Protein AF-A0A7K4F6Y2-F1 (afdb_monomer_lite)

Structure (mmCIF, N/CA/C/O backbone):
data_AF-A0A7K4F6Y2-F1
#
_entry.id   AF-A0A7K4F6Y2-F1
#
loop_
_atom_site.group_PDB
_atom_site.id
_atom_site.type_symbol
_atom_site.label_atom_id
_atom_site.label_alt_id
_atom_site.label_comp_id
_atom_site.label_asym_id
_atom_site.label_entity_id
_atom_site.label_seq_id
_atom_site.pdbx_PDB_ins_code
_atom_site.Cartn_x
_atom_site.Cartn_y
_atom_site.Cartn_z
_atom_site.occupancy
_atom_site.B_iso_or_equiv
_atom_site.auth_seq_id
_atom_site.auth_comp_id
_atom_site.auth_asym_id
_atom_site.auth_atom_id
_atom_site.pdbx_PDB_model_num
ATOM 1 N N . LEU A 1 1 ? -11.349 -0.542 4.193 1.00 86.88 1 LEU A N 1
ATOM 2 C CA . LEU A 1 1 ? -10.216 -1.093 4.989 1.00 86.88 1 LEU A CA 1
ATOM 3 C C . LEU A 1 1 ? -9.630 0.011 5.852 1.00 86.88 1 LEU A C 1
ATOM 5 O O . LEU A 1 1 ? -9.765 1.168 5.478 1.00 86.88 1 LEU A O 1
ATOM 9 N N . ILE A 1 2 ? -8.967 -0.334 6.948 1.00 88.69 2 ILE A N 1
ATOM 10 C CA . ILE A 1 2 ? -8.146 0.573 7.745 1.00 88.69 2 ILE A CA 1
ATOM 11 C C . ILE A 1 2 ? -6.699 0.088 7.724 1.00 88.69 2 ILE A C 1
ATOM 13 O O . ILE A 1 2 ? -6.475 -1.099 7.924 1.00 88.69 2 ILE A O 1
ATOM 17 N N . GLU A 1 3 ? -5.739 0.997 7.533 1.00 89.25 3 GLU A N 1
ATOM 18 C CA . GLU A 1 3 ? -4.327 0.765 7.867 1.00 89.25 3 GLU A CA 1
ATOM 19 C C . GLU A 1 3 ? -3.977 1.457 9.179 1.00 89.25 3 GLU A C 1
ATOM 21 O O . GLU A 1 3 ? -4.053 2.683 9.263 1.00 89.25 3 GLU A O 1
ATOM 26 N N . HIS A 1 4 ? -3.540 0.693 10.179 1.00 91.31 4 HIS A N 1
ATOM 27 C CA . HIS A 1 4 ? -3.043 1.245 11.437 1.00 91.31 4 HIS A CA 1
ATOM 28 C C . HIS A 1 4 ? -1.563 1.632 11.316 1.00 91.31 4 HIS A C 1
ATOM 30 O O . HIS A 1 4 ? -0.693 0.762 11.265 1.00 91.31 4 HIS A O 1
ATOM 36 N N . TYR A 1 5 ? -1.256 2.931 11.351 1.00 90.56 5 TYR A N 1
ATOM 37 C CA . TYR A 1 5 ? 0.093 3.450 11.098 1.00 90.56 5 TYR A CA 1
ATOM 38 C C . TYR A 1 5 ? 1.154 2.913 12.061 1.00 90.56 5 TYR A C 1
ATOM 40 O O . TYR A 1 5 ? 2.289 2.691 11.651 1.00 90.56 5 TYR A O 1
ATOM 48 N N . SER A 1 6 ? 0.803 2.641 13.324 1.00 90.06 6 SER A N 1
ATOM 49 C CA . SER A 1 6 ? 1.782 2.140 14.300 1.00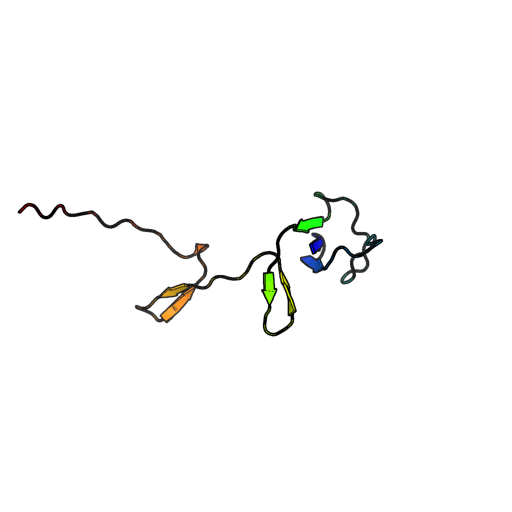 90.06 6 SER A CA 1
ATOM 50 C C . SER A 1 6 ? 2.320 0.743 13.971 1.00 90.06 6 SER A C 1
ATOM 52 O O . SER A 1 6 ? 3.365 0.381 14.506 1.00 90.06 6 SER A O 1
ATOM 54 N N . CYS A 1 7 ? 1.605 -0.076 13.195 1.00 88.88 7 CYS A N 1
ATOM 55 C CA . CYS A 1 7 ? 2.001 -1.470 12.940 1.00 88.88 7 CYS A CA 1
ATOM 56 C C . CYS A 1 7 ? 1.836 -1.925 11.483 1.00 88.88 7 CYS A C 1
ATOM 58 O O . CYS A 1 7 ? 2.125 -3.084 11.170 1.00 88.88 7 CYS A O 1
ATOM 60 N N . GLY A 1 8 ? 1.353 -1.033 10.615 1.00 86.38 8 GLY A N 1
ATOM 61 C CA . GLY A 1 8 ? 1.127 -1.272 9.192 1.00 86.38 8 GLY A CA 1
ATOM 62 C C . GLY A 1 8 ? 0.025 -2.284 8.880 1.00 86.38 8 GLY A C 1
ATOM 63 O O . GLY A 1 8 ? -0.091 -2.703 7.736 1.00 86.38 8 GLY A O 1
ATOM 64 N N . GLU A 1 9 ? -0.757 -2.728 9.870 1.00 87.50 9 GLU A N 1
ATOM 65 C CA . GLU A 1 9 ? -1.802 -3.724 9.624 1.00 87.50 9 GLU A CA 1
ATOM 66 C C . GLU A 1 9 ? -2.950 -3.130 8.829 1.00 87.50 9 GLU A C 1
ATOM 68 O O . GLU A 1 9 ? -3.491 -2.094 9.227 1.00 87.50 9 GLU A O 1
ATOM 73 N N . VAL A 1 10 ? -3.356 -3.832 7.771 1.00 86.56 10 VAL A N 1
ATOM 74 C CA . VAL A 1 10 ? -4.515 -3.493 6.950 1.00 86.56 10 VAL A CA 1
ATOM 75 C C . VAL A 1 10 ? -5.640 -4.483 7.234 1.00 86.56 10 VAL A C 1
ATOM 77 O O . VAL A 1 10 ? -5.477 -5.676 7.026 1.00 86.56 10 VAL A O 1
ATOM 80 N N . TYR A 1 11 ? -6.789 -4.002 7.703 1.00 83.75 11 TYR A N 1
ATOM 81 C CA . TYR A 1 11 ? -7.914 -4.870 8.070 1.00 83.75 11 TYR A CA 1
ATOM 82 C C . TYR A 1 11 ? -9.270 -4.188 7.849 1.00 83.75 11 TYR A C 1
ATOM 84 O O . TYR A 1 11 ? -9.346 -2.963 7.702 1.00 83.75 11 TYR A O 1
ATOM 92 N N . PRO A 1 12 ? -10.375 -4.945 7.740 1.00 82.81 12 PRO A N 1
ATOM 93 C CA . PRO A 1 12 ? -11.694 -4.363 7.534 1.00 82.81 12 PRO A CA 1
ATOM 94 C C . PRO A 1 12 ? -12.139 -3.551 8.753 1.00 82.81 12 PRO A C 1
ATOM 96 O O . PRO A 1 12 ? -11.930 -3.941 9.898 1.00 82.81 12 PRO A O 1
ATOM 99 N N . LYS A 1 13 ? -12.779 -2.411 8.489 1.00 79.88 13 LYS A N 1
ATOM 100 C CA . LYS A 1 13 ? -13.444 -1.600 9.508 1.00 79.88 13 LYS A CA 1
ATOM 101 C C . LYS A 1 13 ? -14.796 -2.243 9.808 1.00 79.88 13 LYS A C 1
ATOM 103 O O . LYS A 1 13 ? -15.798 -1.845 9.222 1.00 79.88 13 LYS A O 1
ATOM 108 N N . GLU A 1 14 ? -14.818 -3.278 10.639 1.00 71.50 14 GLU 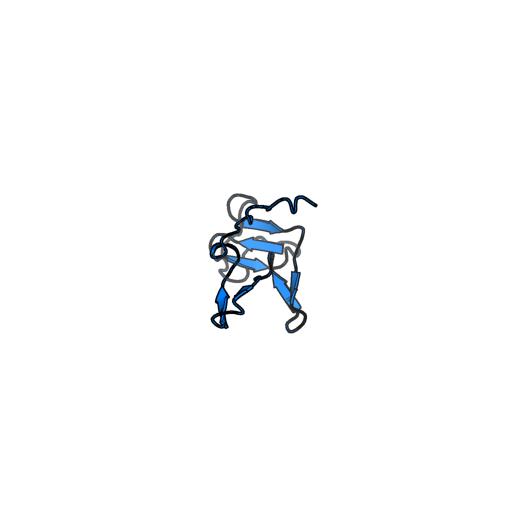A N 1
ATOM 109 C CA . GLU A 1 14 ? -16.072 -3.915 11.061 1.00 71.50 14 GLU A CA 1
ATOM 110 C C . GLU A 1 14 ? -16.498 -3.388 12.434 1.00 71.50 14 GLU A C 1
ATOM 112 O O . GLU A 1 14 ? -15.703 -3.376 13.372 1.00 71.50 14 GLU A O 1
ATOM 117 N N . GLY A 1 15 ? -17.755 -2.951 12.562 1.00 66.62 15 GLY A N 1
ATOM 118 C CA . GLY A 1 15 ? -18.374 -2.627 13.852 1.00 66.62 15 GLY A CA 1
ATOM 119 C C . GLY A 1 15 ? -17.563 -1.680 14.749 1.00 66.62 15 GLY A C 1
ATOM 120 O O . GLY A 1 15 ? -17.090 -0.640 14.307 1.00 66.62 15 GLY A O 1
ATOM 121 N N . ASN A 1 16 ? -17.452 -2.003 16.038 1.00 63.19 16 ASN A N 1
ATOM 122 C CA . ASN A 1 16 ? -16.794 -1.176 17.053 1.00 63.19 16 ASN A CA 1
ATOM 123 C C . ASN A 1 16 ? -15.272 -1.470 17.093 1.00 63.19 16 ASN A C 1
ATOM 125 O O . ASN A 1 16 ? -14.808 -2.266 17.904 1.00 63.19 16 ASN A O 1
ATOM 129 N N . TYR A 1 17 ? -14.490 -0.863 16.192 1.00 74.31 17 TYR A N 1
ATOM 130 C CA . TYR A 1 17 ? -13.068 -1.180 15.928 1.00 74.31 17 TYR A CA 1
ATOM 131 C C . TYR A 1 17 ? -12.061 -0.370 16.779 1.00 74.31 17 TYR A C 1
ATOM 133 O O . TYR A 1 17 ? -11.024 0.079 16.293 1.00 74.31 17 TYR A O 1
ATOM 141 N N . ASN A 1 18 ? -12.319 -0.189 18.076 1.00 84.69 18 ASN A N 1
ATOM 142 C CA . ASN A 1 18 ? -11.463 0.645 18.939 1.00 84.69 18 ASN A CA 1
ATOM 143 C C . ASN A 1 18 ? -10.012 0.148 19.076 1.00 84.69 18 ASN A C 1
ATOM 145 O O . ASN A 1 18 ? -9.151 0.907 19.526 1.00 84.69 18 ASN A O 1
ATOM 149 N N . THR A 1 19 ? -9.727 -1.101 18.703 1.00 89.31 19 THR A N 1
ATOM 150 C CA . THR A 1 19 ? -8.445 -1.768 18.943 1.00 89.31 19 THR A CA 1
ATOM 151 C C . THR A 1 19 ? -7.950 -2.482 17.689 1.00 89.31 19 THR A C 1
ATOM 153 O O . THR A 1 19 ? -8.717 -3.149 16.998 1.00 89.31 19 THR A O 1
ATOM 156 N N . CYS A 1 20 ? -6.654 -2.363 17.397 1.00 88.38 20 CYS A N 1
ATOM 157 C CA . CYS A 1 20 ? -6.044 -3.030 16.252 1.00 88.38 20 CYS A CA 1
ATOM 158 C C . CYS A 1 20 ? -5.869 -4.538 16.506 1.00 88.38 20 CYS A C 1
ATOM 160 O O . CYS A 1 20 ? -5.247 -4.891 17.509 1.00 88.38 20 CYS A O 1
ATOM 162 N N . PRO A 1 21 ? -6.308 -5.423 15.590 1.00 87.31 21 PRO A N 1
ATOM 163 C CA . PRO A 1 21 ? -6.271 -6.873 15.789 1.00 87.31 21 PRO A CA 1
ATOM 164 C C . PRO A 1 21 ? -4.850 -7.458 15.814 1.00 87.31 21 PRO A C 1
ATOM 166 O O . PRO A 1 21 ? -4.636 -8.510 16.403 1.00 87.31 21 PRO A O 1
ATOM 169 N N . LYS A 1 22 ? -3.862 -6.782 15.208 1.00 88.06 22 LYS A N 1
ATOM 170 C CA . LYS A 1 22 ? -2.463 -7.245 15.199 1.00 88.06 22 LYS A CA 1
ATOM 171 C C . LYS A 1 22 ? -1.702 -6.875 16.463 1.00 88.06 22 LYS A C 1
ATOM 173 O O . LYS A 1 22 ? -0.962 -7.687 17.003 1.00 88.06 22 LYS A O 1
ATOM 178 N N . CYS A 1 23 ? -1.801 -5.617 16.891 1.00 90.69 23 CYS A N 1
ATOM 179 C CA . CYS A 1 23 ? -0.953 -5.088 17.962 1.00 90.69 23 CYS A CA 1
ATOM 180 C C . CYS A 1 23 ? -1.701 -4.811 19.269 1.00 90.69 23 CYS A C 1
ATOM 182 O O . CYS A 1 23 ? -1.069 -4.390 20.234 1.00 90.69 23 CYS A O 1
ATOM 184 N N . ASN A 1 24 ? -3.023 -5.012 19.300 1.00 89.19 24 ASN A N 1
ATOM 185 C CA . ASN A 1 24 ? -3.902 -4.787 20.452 1.00 89.19 24 ASN A CA 1
ATOM 186 C C . ASN A 1 24 ? -3.835 -3.372 21.057 1.00 89.19 24 ASN A C 1
ATOM 188 O O . ASN A 1 24 ? -4.274 -3.146 22.182 1.00 89.19 24 ASN A O 1
ATOM 192 N N . LYS A 1 25 ? -3.320 -2.390 20.308 1.00 89.94 25 LYS A N 1
ATOM 193 C CA . LYS A 1 25 ? -3.334 -0.975 20.702 1.00 89.94 25 LYS A CA 1
ATOM 194 C C . LYS A 1 25 ? -4.627 -0.307 20.256 1.00 89.94 25 LYS A C 1
ATOM 196 O O . LYS A 1 25 ? -5.207 -0.695 19.239 1.00 89.94 25 LYS A O 1
ATOM 201 N N . GLN A 1 26 ? -5.043 0.726 20.986 1.00 91.12 26 GLN A N 1
ATOM 202 C CA . GLN A 1 26 ? -6.143 1.577 20.544 1.00 91.12 26 GLN A CA 1
ATOM 203 C C . GLN A 1 26 ? -5.818 2.218 19.197 1.00 91.12 26 GLN A C 1
ATOM 205 O O . GLN A 1 26 ? -4.713 2.721 18.994 1.00 91.12 26 GLN A O 1
ATOM 210 N N . ILE A 1 27 ? -6.797 2.211 18.296 1.00 88.38 27 ILE A N 1
ATOM 211 C CA . ILE A 1 27 ? -6.619 2.753 16.950 1.00 88.38 27 ILE A CA 1
ATOM 212 C C . ILE A 1 27 ? -6.577 4.288 16.965 1.00 88.38 27 ILE A C 1
ATOM 214 O O . ILE A 1 27 ? -5.908 4.888 16.138 1.00 88.38 27 ILE A O 1
ATOM 218 N N . GLY A 1 28 ? -7.263 4.931 17.918 1.00 88.38 28 GLY A N 1
ATOM 219 C CA . GLY A 1 28 ? -7.395 6.386 18.048 1.00 88.38 28 GLY A CA 1
ATOM 220 C C . GLY A 1 28 ? -8.090 7.058 16.858 1.00 88.38 28 GLY A C 1
ATOM 221 O O . GLY A 1 28 ? -9.161 6.614 16.454 1.00 88.38 28 GLY A O 1
ATOM 222 N N . SER A 1 29 ? -7.523 8.149 16.332 1.00 88.31 29 SER A N 1
ATOM 223 C CA . SER A 1 29 ? -8.207 9.036 15.372 1.00 88.31 29 SER A CA 1
ATOM 224 C C . SER A 1 29 ? -7.784 8.811 13.918 1.00 88.31 29 SER A C 1
ATOM 226 O O . SER A 1 29 ? -6.602 8.603 13.623 1.00 88.31 29 SER A O 1
ATOM 228 N N . VAL A 1 30 ? -8.752 8.919 13.000 1.00 88.44 30 VAL A N 1
ATOM 229 C CA . VAL A 1 30 ? -8.518 8.862 11.548 1.00 88.44 30 VAL A CA 1
ATOM 230 C C . VAL A 1 30 ? -7.584 9.992 11.105 1.00 88.44 30 VAL A C 1
ATOM 232 O O . VAL A 1 30 ? -7.628 11.097 11.640 1.00 88.44 30 VAL A O 1
ATOM 235 N N . GLY A 1 31 ? -6.705 9.715 10.145 1.00 86.31 31 GLY A N 1
ATOM 236 C CA . GLY A 1 31 ? -5.711 10.655 9.624 1.00 86.31 31 GLY A CA 1
ATOM 237 C C . GLY A 1 31 ? -4.458 10.796 10.493 1.00 86.31 31 GLY A C 1
ATOM 238 O O . GLY A 1 31 ? -3.385 11.039 9.947 1.00 86.31 31 GLY A O 1
ATOM 239 N N . THR A 1 32 ? -4.558 10.589 11.811 1.00 88.38 32 THR A N 1
ATOM 240 C CA . THR A 1 32 ? -3.409 10.660 12.736 1.00 88.38 32 THR A CA 1
ATOM 241 C C . THR A 1 32 ? -2.813 9.291 13.016 1.00 88.38 32 THR A C 1
ATOM 243 O O . THR A 1 32 ? -1.601 9.118 12.937 1.00 88.38 32 THR A O 1
ATOM 246 N N . ASN A 1 33 ? -3.660 8.315 13.331 1.00 89.50 33 ASN A N 1
ATOM 247 C CA . ASN A 1 33 ? -3.211 7.001 13.782 1.00 89.50 33 ASN A CA 1
ATOM 248 C C . ASN A 1 33 ? -3.502 5.908 12.758 1.00 89.50 33 ASN A C 1
ATOM 250 O O . ASN A 1 33 ? -2.867 4.854 12.764 1.00 89.50 33 ASN A O 1
ATOM 254 N N . TYR A 1 34 ? -4.470 6.148 11.883 1.00 90.75 34 TYR A N 1
ATOM 255 C CA . TYR A 1 34 ? -4.836 5.226 10.829 1.00 90.75 34 TYR A CA 1
ATOM 256 C C . TYR A 1 34 ? -5.407 5.973 9.627 1.00 90.75 34 TYR A C 1
ATOM 258 O O . TYR A 1 34 ? -5.877 7.104 9.759 1.00 90.75 34 TYR A O 1
ATOM 266 N N . ARG A 1 35 ? -5.416 5.330 8.459 1.00 89.56 35 ARG A N 1
ATOM 267 C CA . ARG A 1 35 ? -6.192 5.796 7.298 1.00 89.56 35 ARG A CA 1
ATOM 268 C C . ARG A 1 35 ? -7.244 4.793 6.891 1.00 89.56 35 ARG A C 1
ATOM 270 O O . ARG A 1 35 ? -7.075 3.593 7.091 1.00 89.56 35 ARG A O 1
ATOM 277 N N . GLU A 1 36 ? -8.300 5.307 6.281 1.00 88.75 36 GLU A N 1
ATOM 278 C CA . GLU A 1 36 ? -9.348 4.508 5.662 1.00 88.75 36 GLU A CA 1
ATOM 279 C C . GLU A 1 36 ? -9.121 4.425 4.156 1.00 88.75 36 GLU A C 1
ATOM 281 O O . GLU A 1 36 ? -8.759 5.408 3.511 1.00 88.75 36 GLU A O 1
ATOM 286 N N . PHE A 1 37 ? -9.365 3.246 3.601 1.00 84.81 37 PHE A N 1
ATOM 287 C CA . PHE A 1 37 ? -9.398 3.017 2.164 1.00 84.81 37 PHE A CA 1
ATOM 288 C C . PHE A 1 37 ? -10.828 2.719 1.742 1.00 84.81 37 PHE A C 1
ATOM 290 O O . PHE A 1 37 ? -11.418 1.733 2.212 1.00 84.81 37 PHE A O 1
ATOM 297 N N . SER A 1 38 ? -11.349 3.565 0.854 1.00 80.75 38 SER A N 1
ATOM 298 C CA . SER A 1 38 ? -12.612 3.361 0.141 1.00 80.75 38 SER A CA 1
ATOM 299 C C . SER A 1 38 ? -12.490 2.278 -0.927 1.00 80.75 38 SER A C 1
ATOM 301 O O . SER A 1 38 ? -13.438 1.538 -1.162 1.00 80.75 38 SER A O 1
ATOM 303 N N . GLU A 1 39 ? -11.311 2.158 -1.532 1.00 84.81 39 GLU A N 1
ATOM 304 C CA . GLU A 1 39 ? -11.020 1.223 -2.613 1.00 84.81 39 GLU A CA 1
ATOM 305 C C . GLU A 1 39 ? -9.921 0.258 -2.181 1.00 84.81 39 GLU A C 1
ATOM 307 O O . GLU A 1 39 ? -8.962 0.632 -1.500 1.00 84.81 39 GLU A O 1
ATOM 312 N N . TYR A 1 40 ? -10.081 -1.007 -2.549 1.00 86.00 40 TYR A N 1
ATOM 313 C CA . TYR A 1 40 ? -9.119 -2.052 -2.250 1.00 86.00 40 TYR A CA 1
ATOM 314 C C . TYR A 1 40 ? -9.189 -3.154 -3.296 1.00 86.00 40 TYR A C 1
ATOM 316 O O . TYR A 1 40 ? -10.204 -3.358 -3.960 1.00 86.00 40 TYR A O 1
ATOM 324 N N . TYR A 1 41 ? -8.090 -3.881 -3.403 1.00 88.12 41 TYR A N 1
ATOM 325 C CA . TYR A 1 41 ? -7.947 -5.054 -4.241 1.00 88.12 41 TYR A CA 1
ATOM 326 C C . TYR A 1 41 ? -8.105 -6.303 -3.379 1.00 88.12 41 TYR A C 1
ATOM 328 O O . TYR A 1 41 ? -7.813 -6.279 -2.181 1.00 88.12 41 TYR A O 1
ATOM 336 N N . VAL A 1 42 ? -8.571 -7.386 -3.995 1.00 89.12 42 VAL A N 1
ATOM 337 C CA . VAL A 1 42 ? -8.720 -8.696 -3.357 1.00 89.12 42 VAL A CA 1
ATOM 338 C C . VAL A 1 42 ? -7.844 -9.689 -4.110 1.00 89.12 42 VAL A C 1
ATOM 340 O O . VAL A 1 42 ? -7.953 -9.807 -5.330 1.00 89.12 42 VAL A O 1
ATOM 343 N N . CYS A 1 43 ? -6.961 -10.388 -3.398 1.00 90.06 43 CYS A N 1
ATOM 344 C CA . CYS A 1 43 ? -6.144 -11.447 -3.980 1.00 90.06 43 CYS A CA 1
ATOM 345 C C . CYS A 1 43 ? -7.050 -12.607 -4.394 1.00 90.06 43 CYS A C 1
ATOM 347 O O . CYS A 1 43 ? -7.713 -13.195 -3.545 1.00 90.06 43 CYS A O 1
ATOM 349 N N . SER A 1 44 ? -7.048 -12.988 -5.671 1.00 93.88 44 SER A N 1
ATOM 350 C CA . SER A 1 44 ? -7.866 -14.108 -6.156 1.00 93.88 44 SER A CA 1
ATOM 351 C C . SER A 1 44 ? -7.460 -15.463 -5.565 1.00 93.88 44 SER A C 1
ATOM 353 O O . SER A 1 44 ? -8.277 -16.378 -5.533 1.00 93.88 44 SER A O 1
ATOM 355 N N . SER A 1 45 ? -6.220 -15.599 -5.086 1.00 96.00 45 SER A N 1
ATOM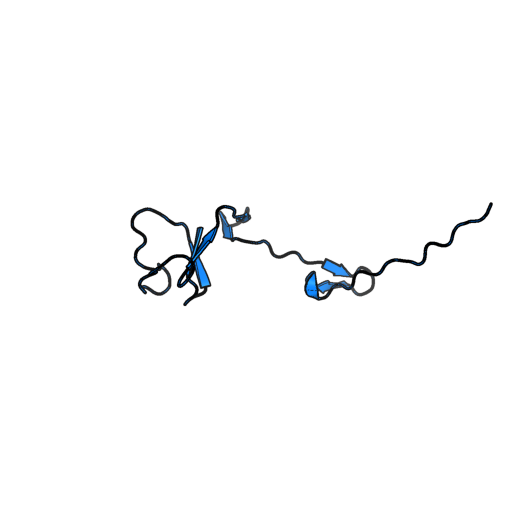 356 C CA . SER A 1 45 ? -5.698 -16.860 -4.547 1.00 96.00 45 SER A CA 1
ATOM 357 C C . SER A 1 45 ? -5.954 -17.042 -3.049 1.00 96.00 45 SER A C 1
ATOM 359 O O . SER A 1 45 ? -6.181 -18.166 -2.612 1.00 96.00 45 SER A O 1
ATOM 361 N N . CYS A 1 46 ? -5.896 -15.971 -2.245 1.00 92.75 46 CYS A N 1
ATOM 362 C CA . CYS A 1 46 ? -6.044 -16.053 -0.781 1.00 92.75 46 CYS A CA 1
ATOM 363 C C . CYS A 1 46 ? -7.175 -15.190 -0.200 1.00 92.75 46 CYS A C 1
ATOM 365 O O . CYS A 1 46 ? -7.375 -15.200 1.010 1.00 92.75 46 CYS A O 1
ATOM 367 N N . ASN A 1 47 ? -7.909 -14.447 -1.035 1.00 87.88 47 ASN A N 1
ATOM 368 C CA . ASN A 1 47 ? -8.947 -13.482 -0.649 1.00 87.88 47 ASN A CA 1
ATOM 369 C C . ASN A 1 47 ? -8.485 -12.355 0.288 1.00 87.88 47 ASN A C 1
ATOM 371 O O . ASN A 1 47 ? -9.316 -11.614 0.822 1.00 87.88 47 ASN A O 1
ATOM 375 N N . ASP A 1 48 ? -7.174 -12.191 0.462 1.00 85.12 48 ASP A N 1
ATOM 376 C CA . ASP A 1 48 ? -6.629 -11.108 1.265 1.00 85.12 48 ASP A CA 1
ATOM 37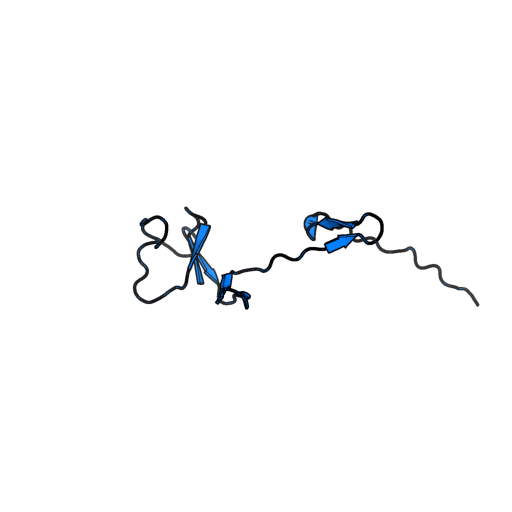7 C C . ASP A 1 48 ? -6.838 -9.753 0.579 1.00 85.12 48 ASP A C 1
ATOM 379 O O . ASP A 1 48 ? -6.917 -9.665 -0.653 1.00 85.12 48 ASP A O 1
ATOM 383 N N . ARG A 1 49 ? -6.961 -8.694 1.378 1.00 85.38 49 ARG A N 1
ATOM 384 C CA . ARG A 1 49 ? -7.355 -7.366 0.908 1.00 85.38 49 ARG A CA 1
ATOM 385 C C . ARG A 1 49 ? -6.229 -6.362 1.097 1.00 85.38 49 ARG A C 1
ATOM 387 O O . ARG A 1 49 ? -5.699 -6.214 2.191 1.00 85.38 49 ARG A O 1
ATOM 394 N N . PHE A 1 50 ? -5.928 -5.594 0.057 1.00 85.44 50 PHE A N 1
ATOM 395 C CA . PHE A 1 50 ? -4.817 -4.645 0.086 1.00 85.44 50 PHE A CA 1
ATOM 396 C C . PHE A 1 50 ? -5.138 -3.359 -0.683 1.00 85.44 50 PHE A C 1
ATOM 398 O O . PHE A 1 50 ? -5.919 -3.372 -1.636 1.00 85.44 50 PHE A O 1
ATOM 405 N N . PRO A 1 51 ? -4.552 -2.218 -0.285 1.00 82.50 51 PRO A N 1
ATOM 406 C CA . PRO A 1 51 ? -4.912 -0.921 -0.853 1.00 82.50 51 PRO A CA 1
ATOM 407 C C . PRO A 1 51 ? -4.301 -0.672 -2.236 1.00 82.50 51 PRO A C 1
ATOM 409 O O . PRO A 1 51 ? -4.820 0.135 -3.002 1.00 82.50 51 PRO A O 1
ATOM 412 N N . ARG A 1 52 ? -3.186 -1.334 -2.568 1.00 84.19 52 ARG A N 1
ATOM 413 C CA . ARG A 1 52 ? -2.486 -1.151 -3.844 1.00 84.19 52 ARG A CA 1
ATOM 414 C C . ARG A 1 52 ? -1.778 -2.442 -4.272 1.00 84.19 52 ARG A C 1
ATOM 416 O O . ARG A 1 52 ? -1.070 -3.010 -3.442 1.00 84.19 52 ARG A O 1
ATOM 423 N N . PRO A 1 53 ? -1.918 -2.887 -5.534 1.00 88.62 53 PRO A N 1
ATOM 424 C CA . PRO A 1 53 ? -1.159 -4.014 -6.060 1.00 88.62 53 PRO A CA 1
ATOM 425 C C . PRO A 1 53 ? 0.311 -3.643 -6.270 1.00 88.62 53 PRO A C 1
ATOM 427 O O . PRO A 1 53 ? 0.653 -2.479 -6.502 1.00 88.62 53 PRO A O 1
ATOM 430 N N . LEU A 1 54 ? 1.181 -4.650 -6.238 1.00 88.19 54 LEU A N 1
ATOM 431 C CA . LEU A 1 54 ? 2.548 -4.508 -6.718 1.00 88.19 54 LEU A CA 1
ATOM 432 C C . LEU A 1 54 ? 2.556 -4.686 -8.241 1.00 88.19 54 LEU A C 1
ATOM 434 O O . LEU A 1 54 ? 2.146 -5.729 -8.740 1.00 88.19 54 LEU A O 1
ATOM 438 N N . ASN A 1 55 ? 3.024 -3.667 -8.964 1.00 90.75 55 ASN A N 1
ATOM 439 C CA . ASN A 1 55 ? 3.257 -3.747 -10.404 1.00 90.75 55 ASN A CA 1
ATOM 440 C C . ASN A 1 55 ? 4.751 -3.948 -10.655 1.00 90.75 55 ASN A C 1
ATOM 442 O O . ASN A 1 55 ? 5.566 -3.098 -10.279 1.00 90.75 55 ASN A O 1
ATOM 446 N N . GLU A 1 56 ? 5.093 -5.049 -11.310 1.00 93.62 56 GLU A N 1
ATOM 447 C CA . GLU A 1 56 ? 6.459 -5.378 -11.706 1.00 93.62 56 GLU A CA 1
ATOM 448 C C . GLU A 1 56 ? 6.629 -5.217 -13.220 1.00 93.62 56 GLU A C 1
ATOM 450 O O . GLU A 1 56 ? 5.736 -5.523 -14.010 1.00 93.62 56 GLU A O 1
ATOM 455 N N . PHE A 1 57 ? 7.793 -4.720 -13.622 1.00 93.56 57 PHE A N 1
ATOM 456 C CA . PHE A 1 57 ? 8.202 -4.515 -15.004 1.00 93.56 57 PHE A CA 1
ATOM 457 C C . PHE A 1 57 ? 9.362 -5.448 -15.311 1.00 93.56 57 PHE A C 1
ATOM 459 O O . PHE A 1 57 ? 10.269 -5.595 -14.495 1.00 93.56 57 PHE A O 1
ATOM 466 N N . ALA A 1 58 ? 9.360 -6.035 -16.504 1.00 95.25 58 ALA A N 1
ATOM 467 C CA . ALA A 1 58 ? 10.437 -6.894 -16.973 1.00 95.25 58 ALA A CA 1
ATOM 468 C C . ALA A 1 58 ? 11.205 -6.223 -18.120 1.00 95.25 58 ALA A C 1
ATOM 470 O O . ALA A 1 58 ? 10.615 -5.750 -19.094 1.00 95.25 58 ALA A O 1
ATOM 471 N N . CYS A 1 59 ? 12.536 -6.198 -18.029 1.00 95.25 59 CYS A N 1
ATOM 472 C CA . CYS A 1 59 ? 13.399 -5.783 -19.130 1.00 95.25 59 CYS A CA 1
ATOM 473 C C . CYS A 1 59 ? 13.620 -6.958 -20.086 1.00 95.25 59 CYS A C 1
ATOM 475 O O . CYS A 1 59 ? 14.306 -7.914 -19.734 1.00 95.25 59 CYS A O 1
ATOM 477 N N . PHE A 1 60 ? 13.135 -6.866 -21.325 1.00 93.38 60 PHE A N 1
ATOM 478 C CA . PHE A 1 60 ? 13.363 -7.911 -22.334 1.00 93.38 60 PHE A CA 1
ATOM 479 C C . PHE A 1 60 ? 14.841 -8.119 -22.696 1.00 93.38 60 PHE A C 1
ATOM 481 O O . PHE A 1 60 ? 15.221 -9.215 -23.089 1.00 93.38 60 PHE A O 1
ATOM 488 N N . GLY A 1 61 ? 15.677 -7.084 -22.570 1.00 96.62 61 GLY A N 1
ATOM 489 C CA . GLY A 1 61 ? 17.089 -7.163 -22.952 1.00 96.62 61 GLY A CA 1
ATOM 490 C C . GLY A 1 61 ? 17.966 -7.915 -21.949 1.00 96.62 61 GLY A C 1
ATOM 491 O O . GLY A 1 61 ? 18.886 -8.614 -22.356 1.00 96.62 61 GLY A O 1
ATOM 492 N N . CYS A 1 62 ? 17.699 -7.776 -20.647 1.00 96.00 62 CYS A N 1
ATOM 493 C CA . CYS A 1 62 ? 18.525 -8.385 -19.595 1.00 96.00 62 CYS A CA 1
ATOM 494 C C . CYS A 1 62 ? 17.755 -9.291 -18.625 1.00 96.00 62 CYS A C 1
ATOM 496 O O . CYS A 1 62 ? 18.353 -9.823 -17.696 1.00 96.00 62 CYS A O 1
ATOM 498 N N . GLY A 1 63 ? 16.441 -9.445 -18.796 1.00 95.62 63 GLY A N 1
ATOM 499 C CA . GLY A 1 63 ? 15.581 -10.253 -17.927 1.00 95.62 63 GLY A CA 1
ATOM 500 C C . GLY A 1 63 ? 15.314 -9.653 -16.543 1.00 95.62 63 GLY A C 1
ATOM 501 O O . GLY A 1 63 ? 14.605 -10.263 -15.751 1.00 95.62 63 GLY A O 1
ATOM 502 N N . ASN A 1 64 ? 15.860 -8.474 -16.230 1.00 96.12 64 ASN A N 1
ATOM 503 C CA . ASN A 1 64 ? 15.704 -7.867 -14.911 1.00 96.12 64 ASN A CA 1
ATOM 504 C C . ASN A 1 64 ? 14.240 -7.504 -14.616 1.00 96.12 64 ASN A C 1
ATOM 506 O O . ASN A 1 64 ? 13.571 -6.924 -15.475 1.00 96.12 64 ASN A O 1
ATOM 510 N N . ILE A 1 65 ? 13.792 -7.773 -13.387 1.00 96.62 65 ILE A N 1
ATOM 511 C CA . ILE A 1 65 ? 12.467 -7.403 -12.872 1.00 96.62 65 ILE A CA 1
ATOM 512 C C . ILE A 1 65 ? 12.623 -6.215 -11.918 1.00 96.62 65 ILE A C 1
ATOM 514 O O . ILE A 1 65 ? 13.512 -6.200 -11.069 1.00 96.62 65 ILE A O 1
ATOM 518 N N . PHE A 1 66 ? 11.796 -5.185 -12.077 1.00 94.44 66 PHE A N 1
ATOM 519 C CA . PHE A 1 66 ? 11.890 -3.950 -11.299 1.00 94.44 66 PHE A CA 1
ATOM 520 C C . PHE A 1 66 ? 10.535 -3.252 -11.157 1.00 94.44 66 PHE A C 1
ATOM 522 O O . PHE A 1 66 ? 9.594 -3.526 -11.892 1.00 94.44 66 PHE A O 1
ATOM 529 N N . ILE A 1 67 ? 10.428 -2.324 -10.207 1.00 93.88 67 ILE A N 1
ATOM 530 C CA . ILE A 1 67 ? 9.220 -1.512 -9.994 1.00 93.88 67 ILE A CA 1
ATOM 531 C C . ILE A 1 67 ? 9.239 -0.233 -10.837 1.00 93.88 67 ILE A C 1
ATOM 533 O O . ILE A 1 67 ? 10.303 0.248 -11.223 1.00 93.88 67 ILE A O 1
ATOM 537 N N . GLU A 1 68 ? 8.070 0.387 -11.019 1.00 89.38 68 GLU A N 1
ATOM 538 C CA . GLU A 1 68 ? 7.890 1.632 -11.789 1.00 89.38 68 GLU A CA 1
ATOM 539 C C . GLU A 1 68 ? 8.907 2.728 -11.427 1.00 89.38 68 GLU A C 1
ATOM 541 O O . GLU A 1 68 ? 9.453 3.387 -12.303 1.00 89.38 68 GLU A O 1
ATOM 546 N N . LYS A 1 69 ? 9.227 2.889 -10.135 1.00 91.25 69 LYS A N 1
ATOM 547 C CA . LYS A 1 69 ? 10.169 3.911 -9.641 1.00 91.25 69 LYS A CA 1
ATOM 548 C C . LYS A 1 69 ? 11.598 3.752 -10.185 1.00 91.25 69 LYS A C 1
ATOM 550 O O . LYS A 1 69 ? 12.360 4.713 -10.182 1.00 91.25 69 LYS A O 1
ATOM 555 N N . LEU A 1 70 ? 11.969 2.545 -10.610 1.00 92.50 70 LEU A N 1
ATOM 556 C CA . LEU A 1 70 ? 13.267 2.245 -11.218 1.00 92.50 70 LEU A CA 1
ATOM 557 C C . LEU A 1 70 ? 13.222 2.331 -12.753 1.00 92.50 70 LEU A C 1
ATOM 559 O O . LEU A 1 70 ? 14.260 2.214 -13.404 1.00 92.50 70 LEU A O 1
ATOM 563 N N . ALA A 1 71 ? 12.043 2.552 -13.337 1.00 90.56 71 ALA A N 1
ATOM 564 C CA . ALA A 1 71 ? 11.878 2.782 -14.761 1.00 90.56 71 ALA A CA 1
ATOM 565 C C . ALA A 1 71 ? 12.180 4.248 -15.105 1.00 90.56 71 ALA A C 1
ATOM 567 O O . ALA A 1 71 ? 11.732 5.174 -14.430 1.00 90.56 71 ALA A O 1
ATOM 568 N N . ALA A 1 72 ? 12.899 4.471 -16.205 1.00 89.38 72 ALA A N 1
ATOM 569 C CA . ALA A 1 72 ? 13.110 5.804 -16.756 1.00 89.38 72 ALA A CA 1
ATOM 5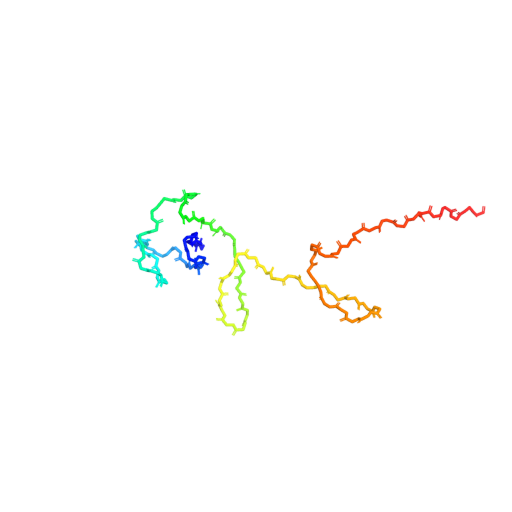70 C C . ALA A 1 72 ? 12.343 5.945 -18.072 1.00 89.38 72 ALA A C 1
ATOM 572 O O . ALA A 1 72 ? 12.728 5.361 -19.087 1.00 89.38 72 ALA A O 1
ATOM 573 N N . TRP A 1 73 ? 11.277 6.747 -18.073 1.00 86.50 73 TRP A N 1
ATOM 574 C CA . TRP A 1 73 ? 10.577 7.080 -19.308 1.00 86.50 73 TRP A CA 1
ATOM 575 C C . TRP A 1 73 ? 11.400 8.063 -20.142 1.00 86.50 73 TRP A C 1
ATOM 577 O O . TRP A 1 73 ? 11.795 9.129 -19.667 1.00 86.50 73 TRP A O 1
ATOM 587 N N . LYS A 1 74 ? 11.660 7.705 -21.400 1.00 88.31 74 LYS A N 1
ATOM 588 C CA . LYS A 1 74 ? 12.403 8.532 -22.354 1.00 88.31 74 LYS A CA 1
ATOM 589 C C . LYS A 1 74 ? 11.612 8.623 -23.654 1.00 88.31 74 LYS A C 1
ATOM 591 O O . LYS A 1 74 ? 11.165 7.607 -24.178 1.00 88.31 74 LYS A O 1
ATOM 596 N N . LYS A 1 75 ? 11.454 9.837 -24.187 1.00 85.94 75 LYS A N 1
ATOM 597 C CA . LYS A 1 75 ? 10.900 10.052 -25.532 1.00 85.94 75 LYS A CA 1
ATOM 598 C C . LYS A 1 75 ? 11.995 9.835 -26.571 1.00 85.94 75 LYS A C 1
ATOM 600 O O . LYS A 1 75 ? 13.103 10.342 -26.399 1.00 85.94 75 LYS A O 1
ATOM 605 N N . SER A 1 76 ? 11.683 9.139 -27.660 1.00 79.62 76 SER A N 1
ATOM 606 C CA . SER A 1 76 ? 12.543 9.157 -28.841 1.00 79.62 76 SER A CA 1
ATOM 607 C C . SER A 1 76 ? 12.486 10.532 -29.518 1.00 79.62 76 SER A C 1
ATOM 609 O O . SER A 1 76 ? 11.468 11.230 -29.483 1.00 79.62 76 SER A O 1
ATOM 611 N N . MET A 1 77 ? 13.592 10.932 -30.148 1.00 77.25 77 MET A N 1
ATOM 612 C CA . MET A 1 77 ? 13.569 12.021 -31.119 1.00 77.25 77 MET A CA 1
ATOM 613 C C . MET A 1 77 ? 12.766 11.542 -32.329 1.00 77.25 77 MET A C 1
ATOM 615 O O . MET A 1 77 ? 13.201 10.653 -33.056 1.00 77.25 77 MET A O 1
ATOM 619 N N . ASN A 1 78 ? 11.577 12.110 -32.526 1.00 67.75 78 ASN A N 1
ATOM 620 C CA . ASN A 1 78 ? 10.810 11.905 -33.747 1.00 67.75 78 ASN A CA 1
ATOM 621 C C . ASN A 1 78 ? 11.627 12.445 -34.928 1.00 67.75 78 ASN A C 1
ATOM 623 O O . ASN A 1 78 ? 11.764 13.660 -35.072 1.00 67.75 78 ASN A O 1
ATOM 627 N N . TYR A 1 79 ? 12.155 11.571 -35.781 1.00 66.12 79 TYR A N 1
ATOM 628 C CA . TYR A 1 79 ? 12.606 11.986 -37.104 1.00 66.12 79 TYR A CA 1
ATOM 629 C C . TYR A 1 79 ? 11.373 12.083 -38.007 1.00 66.12 79 TYR A C 1
ATOM 631 O O . TYR A 1 79 ? 10.696 11.091 -38.277 1.00 66.12 79 TYR A O 1
ATOM 639 N N . LYS A 1 80 ? 11.046 13.302 -38.455 1.00 59.94 80 LYS A N 1
ATOM 640 C CA . LYS A 1 80 ? 10.112 13.484 -39.571 1.00 59.94 80 LYS A CA 1
ATOM 641 C C . LYS A 1 80 ? 10.752 12.832 -40.793 1.00 59.94 80 LYS A C 1
ATOM 643 O O . LYS A 1 80 ? 11.760 13.328 -41.286 1.00 59.94 80 LYS A O 1
ATOM 648 N N . ILE A 1 81 ? 10.164 11.742 -41.275 1.00 66.75 81 ILE A N 1
ATOM 649 C CA . ILE A 1 81 ? 10.473 11.211 -42.602 1.00 66.75 81 ILE A CA 1
ATOM 650 C C . ILE A 1 81 ? 9.964 12.266 -43.596 1.00 66.75 81 ILE A C 1
ATOM 652 O O . ILE A 1 81 ? 8.755 12.389 -43.797 1.00 66.75 81 ILE A O 1
ATOM 656 N N . GLN A 1 82 ? 10.859 13.100 -44.132 1.00 53.97 82 GLN A N 1
ATOM 657 C CA . GLN A 1 82 ? 10.539 13.925 -45.298 1.00 53.97 82 GLN A CA 1
ATOM 658 C C . GLN A 1 82 ? 10.445 12.985 -46.503 1.00 53.97 82 GLN A C 1
ATOM 660 O O . GLN A 1 82 ? 11.371 12.218 -46.760 1.00 53.97 82 GLN A O 1
ATOM 665 N N . ARG A 1 83 ? 9.274 12.988 -47.145 1.00 53.69 83 ARG A N 1
ATOM 666 C CA . ARG A 1 83 ? 8.985 12.274 -48.392 1.00 53.69 83 ARG A CA 1
ATOM 667 C C . ARG A 1 83 ? 9.581 13.008 -49.582 1.00 53.69 83 ARG A C 1
ATOM 669 O O . ARG A 1 83 ? 9.559 14.257 -49.539 1.00 53.69 83 ARG A O 1
#

Radius of gyration: 20.89 Å; chains: 1; bounding box: 37×31×69 Å

Secondary st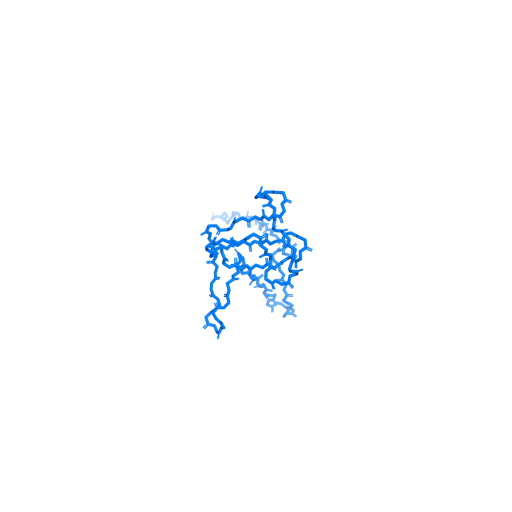ructure (DSSP, 8-state):
-EEETTTTEEE---SS--B-TTT--B---BTTTEEE-S--EE-TTT--EESSPPPEEE-TTT--EEEGGG-------------

pLDDT: mean 85.99, std 9.17, range [53.69, 96.62]

Sequence (83 aa):
LIEHYSCGEVYPKEGNYNTCPKCNKQIGSVGTNYREFSEYYVCSSCNDRFPRPLNEFACFGCGNIFIEKLAAWKKSMNYKIQR

Foldseek 3Di:
DKQFPVPRDDDDPDDPPQADPPPRDGQPDDPPGMHDAPDWDADPVPRDIGRDDFDWDADPVPRDIDGPVPDDDDDDDDDDPDD